Protein AF-A0A2V2F2V7-F1 (afdb_monomer_lite)

Radius of gyration: 28.92 Å; chains: 1; bounding box: 59×40×104 Å

Secondary structure (DSSP, 8-state):
-HHHHHHHHHHHTT-----S---HHHHHHHHHHHHHTTSS--SS-----GGGHHHHHHHHHHHHHHHHHHHHHHTT-GGGHHHHHHHHHHHHHHHHHHHHHS---THHHHHHHHHHHHHHHHHHHHHHHHHHHHHHHHHHHHS------SSSSSSS-SSS---

pLDDT: mean 78.18, std 14.01, range [42.16, 93.25]

Foldseek 3Di:
DVQLVVQLVCVQVVHPDHDLDHQQQLNVLLNVLCVQCVVHDPPDDRNDPNVCSCVSNVVSVVLVVLLVVLVVVCVVAVVSLVVVLVSLVVSLVVLVCCCVVVDHDPSSVSSNVVSVVVNVVSVVSSVVRVVVVVVVVVVVVPPDPPPPPPDPDPDPDDPDDDD

Structure (mmCIF, N/CA/C/O backbone):
data_AF-A0A2V2F2V7-F1
#
_entry.id   AF-A0A2V2F2V7-F1
#
loop_
_atom_site.group_PDB
_atom_site.id
_atom_site.type_symbol
_atom_site.label_atom_id
_atom_site.label_alt_id
_atom_site.label_comp_id
_atom_site.label_asym_id
_atom_site.label_entity_id
_atom_site.label_seq_id
_atom_site.pdbx_PDB_ins_code
_atom_site.Cartn_x
_atom_site.Cartn_y
_atom_site.Cartn_z
_atom_site.occupancy
_atom_site.B_iso_or_equiv
_atom_site.auth_seq_id
_atom_site.auth_comp_id
_atom_site.auth_asym_id
_atom_site.auth_atom_id
_atom_site.pdbx_PDB_model_num
ATOM 1 N N . MET A 1 1 ? -3.424 -8.746 -0.426 1.00 61.28 1 MET A N 1
ATOM 2 C CA . MET A 1 1 ? -2.615 -9.910 0.014 1.00 61.28 1 MET A CA 1
ATOM 3 C C . MET A 1 1 ? -2.632 -11.027 -1.023 1.00 61.28 1 MET A C 1
ATOM 5 O O . MET A 1 1 ? -1.638 -11.163 -1.713 1.00 61.28 1 MET A O 1
ATOM 9 N N . ILE A 1 2 ? -3.733 -11.774 -1.205 1.00 74.31 2 ILE A N 1
ATOM 10 C CA . ILE A 1 2 ? -3.792 -12.882 -2.189 1.00 74.31 2 ILE A CA 1
ATOM 11 C C . ILE A 1 2 ? -3.526 -12.381 -3.617 1.00 74.31 2 ILE A C 1
ATOM 13 O O . ILE A 1 2 ? -2.649 -12.897 -4.298 1.00 74.31 2 ILE A O 1
ATOM 17 N N . PHE A 1 3 ? -4.201 -11.312 -4.035 1.00 74.50 3 PHE A N 1
ATOM 18 C CA . PHE A 1 3 ? -4.000 -10.724 -5.360 1.00 74.50 3 PHE A CA 1
ATOM 19 C C . PHE A 1 3 ? -2.597 -10.126 -5.567 1.00 74.50 3 PHE A C 1
ATOM 21 O O . PHE A 1 3 ? -2.071 -10.214 -6.667 1.00 74.50 3 PHE A O 1
ATOM 28 N N . THR A 1 4 ? -1.935 -9.622 -4.515 1.00 71.44 4 THR A N 1
ATOM 29 C CA . THR A 1 4 ? -0.516 -9.211 -4.581 1.00 71.44 4 THR A CA 1
ATOM 30 C C . THR A 1 4 ? 0.400 -10.377 -4.922 1.00 71.44 4 THR A C 1
ATOM 32 O O . THR A 1 4 ? 1.286 -10.239 -5.758 1.00 71.44 4 THR A O 1
ATOM 35 N N . VAL A 1 5 ? 0.176 -11.534 -4.293 1.00 74.25 5 VAL A N 1
ATOM 36 C CA . VAL A 1 5 ? 0.956 -12.748 -4.567 1.00 74.25 5 VAL A CA 1
ATOM 37 C C . VAL A 1 5 ? 0.707 -13.230 -5.997 1.00 74.25 5 VAL A C 1
ATOM 39 O O . VAL A 1 5 ? 1.659 -13.566 -6.696 1.00 74.25 5 VAL A O 1
ATOM 42 N N . ILE A 1 6 ? -0.549 -13.200 -6.455 1.00 78.25 6 ILE A N 1
ATOM 43 C CA . ILE A 1 6 ? -0.911 -13.556 -7.834 1.00 78.25 6 ILE A CA 1
ATOM 44 C C . ILE A 1 6 ? -0.235 -12.609 -8.832 1.00 78.25 6 ILE A C 1
ATOM 46 O O . ILE A 1 6 ? 0.384 -13.086 -9.776 1.00 78.25 6 ILE A O 1
ATOM 50 N N . ASN A 1 7 ? -0.268 -11.295 -8.601 1.00 76.44 7 ASN A N 1
ATOM 51 C CA . ASN A 1 7 ? 0.388 -10.315 -9.470 1.00 76.44 7 ASN A CA 1
ATOM 52 C C . ASN A 1 7 ? 1.902 -10.489 -9.518 1.00 76.44 7 ASN A C 1
ATOM 54 O O . ASN A 1 7 ? 2.482 -10.436 -10.596 1.00 76.44 7 ASN A O 1
ATOM 58 N N . ALA A 1 8 ? 2.543 -10.717 -8.370 1.00 71.12 8 ALA A N 1
ATOM 59 C CA . ALA A 1 8 ? 3.980 -10.963 -8.316 1.00 71.12 8 ALA A CA 1
ATOM 60 C C . ALA A 1 8 ? 4.362 -12.234 -9.092 1.00 71.12 8 ALA A C 1
ATOM 62 O O . ALA A 1 8 ? 5.339 -12.235 -9.836 1.00 71.12 8 ALA A O 1
ATOM 63 N N . PHE A 1 9 ? 3.565 -13.300 -8.968 1.00 78.25 9 PHE A N 1
ATOM 64 C CA . PHE A 1 9 ? 3.758 -14.526 -9.737 1.00 78.25 9 PHE A CA 1
ATOM 65 C C . PHE A 1 9 ? 3.522 -14.311 -11.238 1.00 78.25 9 PHE A C 1
ATOM 67 O O . PHE A 1 9 ? 4.319 -14.765 -12.052 1.00 78.25 9 PHE A O 1
ATOM 74 N N . MET A 1 10 ? 2.468 -13.581 -11.613 1.00 78.25 10 MET A N 1
ATOM 75 C CA . MET A 1 10 ? 2.161 -13.240 -13.005 1.00 78.25 10 MET A CA 1
ATOM 76 C C . MET A 1 10 ? 3.271 -12.407 -13.647 1.00 78.25 10 MET A C 1
ATOM 78 O O . MET A 1 10 ? 3.703 -12.720 -14.754 1.00 78.25 10 MET A O 1
ATOM 82 N N . ALA A 1 11 ? 3.782 -11.407 -12.931 1.00 71.81 11 ALA A N 1
ATOM 83 C CA . ALA A 1 11 ? 4.932 -10.625 -13.366 1.00 71.81 11 ALA A CA 1
ATOM 84 C C . ALA A 1 11 ? 6.179 -11.505 -13.545 1.00 71.81 11 ALA A C 1
ATOM 86 O O . ALA A 1 11 ? 6.893 -11.365 -14.533 1.00 71.81 11 ALA A O 1
ATOM 87 N N . PHE A 1 12 ? 6.411 -12.457 -12.635 1.00 75.75 12 PHE A N 1
ATOM 88 C CA . PHE A 1 12 ? 7.525 -13.401 -12.738 1.00 75.75 12 PHE A CA 1
ATOM 89 C C . PHE A 1 12 ? 7.434 -14.312 -13.974 1.00 75.75 12 PHE A C 1
ATOM 91 O O . PHE A 1 12 ? 8.456 -14.611 -14.583 1.00 75.75 12 PHE A O 1
ATOM 98 N N . VAL A 1 13 ? 6.229 -14.728 -14.380 1.00 82.19 13 VAL A N 1
ATOM 99 C CA . VAL A 1 13 ? 6.023 -15.528 -15.607 1.00 82.19 13 VAL A CA 1
ATOM 100 C C . VAL A 1 13 ? 5.888 -14.676 -16.879 1.00 82.19 13 VAL A C 1
ATOM 102 O O . VAL A 1 13 ? 5.552 -15.209 -17.934 1.00 82.19 13 VAL A O 1
ATOM 105 N N . GLY A 1 14 ? 6.146 -13.365 -16.802 1.00 65.25 14 GLY A N 1
ATOM 106 C CA . GLY A 1 14 ? 6.154 -12.462 -17.958 1.00 65.25 14 GLY A CA 1
ATOM 107 C C . GLY A 1 14 ? 4.769 -12.025 -18.448 1.00 65.25 14 GLY A C 1
ATOM 108 O O . GLY A 1 14 ? 4.633 -11.574 -19.583 1.00 65.25 14 GLY A O 1
ATOM 109 N N . SER A 1 15 ? 3.725 -12.158 -17.626 1.00 71.69 15 SER A N 1
ATOM 110 C CA . SER A 1 15 ? 2.387 -11.666 -17.966 1.00 71.69 15 SER A CA 1
ATOM 111 C C . SER A 1 15 ? 2.317 -10.140 -17.859 1.00 71.69 15 SER A C 1
ATOM 113 O O . SER A 1 15 ? 2.663 -9.571 -16.828 1.00 71.69 15 SER A O 1
ATOM 115 N N . SER A 1 16 ? 1.758 -9.491 -18.885 1.00 60.00 16 SER A N 1
ATOM 116 C CA . SER A 1 16 ? 1.421 -8.058 -18.887 1.00 60.00 16 SER A CA 1
ATOM 117 C C . SER A 1 16 ? 0.096 -7.729 -18.185 1.00 60.00 16 SER A C 1
ATOM 119 O O . SER A 1 16 ? -0.274 -6.564 -18.065 1.00 60.00 16 SER A O 1
ATOM 121 N N . SER A 1 17 ? -0.649 -8.746 -17.740 1.00 53.72 17 SER A N 1
ATOM 122 C CA . SER A 1 17 ? -1.901 -8.571 -16.997 1.00 53.72 17 SER A CA 1
ATOM 123 C C . SER A 1 17 ? -1.647 -8.360 -15.502 1.00 53.72 17 SER A C 1
ATOM 125 O O . SER A 1 17 ? -0.822 -9.054 -14.908 1.00 53.72 17 SER A O 1
ATOM 127 N N . TYR A 1 18 ? -2.408 -7.446 -14.898 1.00 56.66 18 TYR A N 1
ATOM 128 C CA . TYR A 1 18 ? -2.300 -7.040 -13.496 1.00 56.66 18 TYR A CA 1
ATOM 129 C C . TYR A 1 18 ? -3.685 -7.002 -12.831 1.00 56.66 18 TYR A C 1
ATOM 131 O O . TYR A 1 18 ? -4.638 -6.465 -13.397 1.00 56.66 18 TYR A O 1
ATOM 139 N N . PHE A 1 19 ? -3.809 -7.569 -11.627 1.00 56.47 19 PHE A N 1
ATOM 140 C CA . PHE A 1 19 ? -5.017 -7.469 -10.804 1.00 56.47 19 PHE A CA 1
ATOM 141 C C . PHE A 1 19 ? -4.991 -6.225 -9.911 1.00 56.47 19 PHE A C 1
ATOM 143 O O . PHE A 1 19 ? -4.034 -5.986 -9.184 1.00 56.47 19 PHE A O 1
ATOM 150 N N . LEU A 1 20 ? -6.111 -5.511 -9.855 1.00 53.78 20 LEU A N 1
ATOM 151 C CA . LEU A 1 20 ? -6.256 -4.181 -9.238 1.00 53.78 20 LEU A CA 1
ATOM 152 C C . LEU A 1 20 ? -6.318 -4.188 -7.689 1.00 53.78 20 LEU A C 1
ATOM 154 O O . LEU A 1 20 ? -6.923 -3.331 -7.056 1.00 53.78 20 LEU A O 1
ATOM 158 N N . PHE A 1 21 ? -5.764 -5.224 -7.052 1.00 54.19 21 PHE A N 1
ATOM 159 C CA . PHE A 1 21 ? -5.985 -5.555 -5.637 1.00 54.19 21 PHE A CA 1
ATOM 160 C C . PHE A 1 21 ? -4.678 -5.848 -4.882 1.00 54.19 21 PHE A C 1
ATOM 162 O O . PHE A 1 21 ? -4.606 -6.725 -4.005 1.00 54.19 21 PHE A O 1
ATOM 169 N N . SER A 1 22 ? -3.614 -5.129 -5.231 1.00 61.66 22 SER A N 1
ATOM 170 C CA . SER A 1 22 ? -2.305 -5.323 -4.626 1.00 61.66 22 SER A CA 1
ATOM 171 C C . SER A 1 22 ? -1.926 -4.223 -3.638 1.00 61.66 22 SER A C 1
ATOM 173 O O . SER A 1 22 ? -2.215 -3.061 -3.878 1.00 61.66 22 SER A O 1
ATOM 175 N N . ALA A 1 23 ? -1.217 -4.587 -2.561 1.00 77.12 23 ALA A N 1
ATOM 176 C CA . ALA A 1 23 ? -0.367 -3.623 -1.867 1.00 77.12 23 ALA A CA 1
ATOM 177 C C . ALA A 1 23 ? 0.688 -3.111 -2.859 1.00 77.12 23 ALA A C 1
ATOM 179 O O . ALA A 1 23 ? 1.316 -3.922 -3.562 1.00 77.12 23 ALA A O 1
ATOM 180 N N . TYR A 1 24 ? 0.846 -1.794 -2.928 1.00 83.56 24 TYR A N 1
ATOM 181 C CA . TYR A 1 24 ? 1.648 -1.136 -3.950 1.00 83.56 24 TYR A CA 1
ATOM 182 C C . TYR A 1 24 ? 3.139 -1.415 -3.750 1.00 83.56 24 TYR A C 1
ATOM 184 O O . TYR A 1 24 ? 3.795 -1.910 -4.663 1.00 83.56 24 TYR A O 1
ATOM 192 N N . LEU A 1 25 ? 3.670 -1.212 -2.541 1.00 86.75 25 LEU A N 1
ATOM 193 C CA . LEU A 1 25 ? 5.097 -1.372 -2.239 1.00 86.75 25 LEU A CA 1
ATOM 194 C C . LEU A 1 25 ? 5.625 -2.797 -2.470 1.00 86.75 25 LEU A C 1
ATOM 196 O O . LEU A 1 25 ? 6.672 -2.928 -3.107 1.00 86.75 25 LEU A O 1
ATOM 200 N N . PRO A 1 26 ? 4.960 -3.880 -2.007 1.00 86.25 26 PRO A N 1
ATOM 201 C CA . PRO A 1 26 ? 5.416 -5.238 -2.299 1.00 86.25 26 PRO A CA 1
ATOM 202 C C . PRO A 1 26 ? 5.430 -5.543 -3.795 1.00 86.25 26 PRO A C 1
ATOM 204 O O . PRO A 1 26 ? 6.380 -6.145 -4.286 1.00 86.25 26 PRO A O 1
ATOM 207 N N . TYR A 1 27 ? 4.388 -5.125 -4.519 1.00 84.50 27 TYR A N 1
ATOM 208 C CA . TYR A 1 27 ? 4.296 -5.357 -5.957 1.00 84.50 27 TYR A CA 1
ATOM 209 C C . TYR A 1 27 ? 5.363 -4.568 -6.718 1.00 84.50 27 TYR A C 1
ATOM 211 O O . TYR A 1 27 ? 6.137 -5.155 -7.473 1.00 84.50 27 TYR A O 1
ATOM 219 N N . TYR A 1 28 ? 5.467 -3.267 -6.448 1.00 86.12 28 TYR A N 1
ATOM 220 C CA . TYR A 1 28 ? 6.461 -2.388 -7.051 1.00 86.12 28 TYR A CA 1
ATOM 221 C C . TYR A 1 28 ? 7.887 -2.872 -6.779 1.00 86.12 28 TYR A C 1
ATOM 223 O O . TYR A 1 28 ? 8.718 -2.869 -7.680 1.00 86.12 28 TYR A O 1
ATOM 231 N N . SER A 1 29 ? 8.173 -3.363 -5.569 1.00 88.62 29 SER A N 1
ATOM 232 C CA . SER A 1 29 ? 9.481 -3.932 -5.237 1.00 88.62 29 SER A CA 1
ATOM 233 C C . SER A 1 29 ? 9.837 -5.131 -6.120 1.00 88.62 29 SER A C 1
ATOM 235 O O . SER A 1 29 ? 10.953 -5.191 -6.634 1.00 88.62 29 SER A O 1
ATOM 237 N N . VAL A 1 30 ? 8.895 -6.053 -6.355 1.00 87.94 30 VAL A N 1
ATOM 238 C CA . VAL A 1 30 ? 9.116 -7.211 -7.240 1.00 87.94 30 VAL A CA 1
ATOM 239 C C . VAL A 1 30 ? 9.338 -6.762 -8.683 1.00 87.94 30 VAL A C 1
ATOM 241 O O . VAL A 1 30 ? 10.292 -7.221 -9.307 1.00 87.94 30 VAL A O 1
ATOM 244 N N . ILE A 1 31 ? 8.515 -5.842 -9.196 1.00 86.88 31 ILE A N 1
ATOM 245 C CA . ILE A 1 31 ? 8.677 -5.285 -10.550 1.00 86.88 31 ILE A CA 1
ATOM 246 C C . ILE A 1 31 ? 10.041 -4.609 -10.700 1.00 86.88 31 ILE A C 1
ATOM 248 O O . ILE A 1 31 ? 10.772 -4.905 -11.642 1.00 86.88 31 ILE A O 1
ATOM 252 N N . LEU A 1 32 ? 10.426 -3.772 -9.737 1.00 87.75 32 LEU A N 1
ATOM 253 C CA . LEU A 1 32 ? 11.724 -3.108 -9.718 1.00 87.75 32 LEU A CA 1
ATOM 254 C C . LEU A 1 32 ? 12.871 -4.127 -9.719 1.00 87.75 32 LEU A C 1
ATOM 256 O O . LEU A 1 32 ? 13.828 -3.968 -10.469 1.00 87.75 32 LEU A O 1
ATOM 260 N N . GLY A 1 33 ? 12.766 -5.199 -8.932 1.00 87.31 33 GLY A N 1
ATOM 261 C CA . GLY A 1 33 ? 13.750 -6.280 -8.927 1.00 87.31 33 GLY A CA 1
ATOM 262 C C . GLY A 1 33 ? 13.859 -7.003 -10.271 1.00 87.31 33 GLY A C 1
ATOM 263 O O . GLY A 1 33 ? 14.969 -7.284 -10.721 1.00 87.31 33 GLY A O 1
ATOM 264 N N . LEU A 1 34 ? 12.732 -7.281 -10.935 1.00 87.31 34 LEU A N 1
ATOM 265 C CA . LEU A 1 34 ? 12.709 -7.919 -12.256 1.00 87.31 34 LEU A CA 1
ATOM 266 C C . LEU A 1 34 ? 13.329 -7.020 -13.333 1.00 87.31 34 LEU A C 1
ATOM 268 O O . LEU A 1 34 ? 14.135 -7.502 -14.125 1.00 87.31 34 LEU A O 1
ATOM 272 N N . VAL A 1 35 ? 13.018 -5.723 -13.322 1.00 86.81 35 VAL A N 1
ATOM 273 C CA . VAL A 1 35 ? 13.617 -4.730 -14.227 1.00 86.81 35 VAL A CA 1
ATOM 274 C C . VAL A 1 35 ? 15.122 -4.609 -13.989 1.00 86.81 35 VAL A C 1
ATOM 276 O O . VAL A 1 35 ? 15.908 -4.724 -14.924 1.00 86.81 35 VAL A O 1
ATOM 279 N N . LEU A 1 36 ? 15.550 -4.427 -12.735 1.00 87.06 36 LEU A N 1
ATOM 280 C CA . LEU A 1 36 ? 16.959 -4.177 -12.415 1.00 87.06 36 LEU A CA 1
ATOM 281 C C . LEU A 1 36 ? 17.871 -5.393 -12.622 1.00 87.06 36 LEU A C 1
ATOM 283 O O . LEU A 1 36 ? 19.074 -5.216 -12.798 1.00 87.06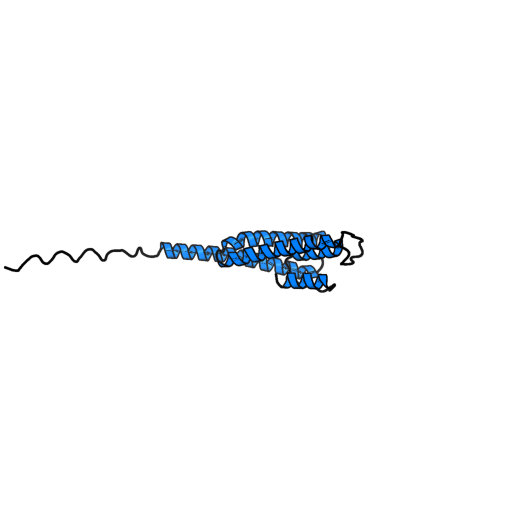 36 LEU A O 1
ATOM 287 N N . THR A 1 37 ? 17.315 -6.606 -12.585 1.00 86.50 37 THR A N 1
ATOM 288 C CA . THR A 1 37 ? 18.042 -7.855 -12.877 1.00 86.50 37 THR A CA 1
ATOM 289 C C . THR A 1 37 ? 17.929 -8.295 -14.338 1.00 86.50 37 THR A C 1
ATOM 291 O O . THR A 1 37 ? 18.350 -9.398 -14.676 1.00 86.50 37 THR A O 1
ATOM 294 N N . GLY A 1 38 ? 17.345 -7.463 -15.208 1.00 81.19 38 GLY A N 1
ATOM 295 C CA . GLY A 1 38 ? 17.203 -7.748 -16.639 1.00 81.19 38 GLY A CA 1
ATOM 296 C C . GLY A 1 38 ? 16.185 -8.844 -16.978 1.00 81.19 38 GLY A C 1
ATOM 297 O O . GLY A 1 38 ? 16.155 -9.325 -18.106 1.00 81.19 38 GLY A O 1
ATOM 298 N N . ARG A 1 39 ? 15.338 -9.253 -16.023 1.00 80.44 39 ARG A N 1
ATOM 299 C CA . ARG A 1 39 ? 14.282 -10.265 -16.224 1.00 80.44 39 ARG A CA 1
ATOM 300 C C . ARG A 1 39 ? 12.987 -9.703 -16.796 1.00 80.44 39 ARG A C 1
ATOM 302 O O . ARG A 1 39 ? 12.128 -10.469 -17.222 1.00 80.44 39 ARG A O 1
ATOM 309 N N . MET A 1 40 ? 12.842 -8.384 -16.795 1.00 79.81 40 MET A N 1
ATOM 310 C CA . MET A 1 40 ? 11.747 -7.677 -17.442 1.00 79.81 40 MET A CA 1
ATOM 311 C C . MET A 1 40 ? 12.341 -6.618 -18.365 1.00 79.81 40 MET A C 1
ATOM 313 O O . MET A 1 40 ? 12.940 -5.653 -17.892 1.00 79.81 40 MET A O 1
ATOM 317 N N . ASP A 1 41 ? 12.196 -6.823 -19.674 1.00 75.56 41 ASP A N 1
ATOM 318 C CA . ASP A 1 41 ? 12.677 -5.875 -20.675 1.00 75.56 41 ASP A CA 1
ATOM 319 C C . ASP A 1 41 ? 11.735 -4.669 -20.748 1.00 75.56 41 ASP A C 1
ATOM 321 O O . ASP A 1 41 ? 10.577 -4.774 -21.157 1.00 75.56 41 ASP A O 1
ATOM 325 N N . VAL A 1 42 ? 12.247 -3.523 -20.307 1.00 74.12 42 VAL A N 1
ATOM 326 C CA . VAL A 1 42 ? 11.568 -2.221 -20.350 1.00 74.12 42 VAL A CA 1
ATOM 327 C C . VAL A 1 42 ? 12.325 -1.221 -21.230 1.00 74.12 42 VAL A C 1
ATOM 329 O O . VAL A 1 42 ? 12.157 -0.011 -21.083 1.00 74.12 42 VAL A O 1
ATOM 332 N N . GLY A 1 43 ? 13.189 -1.699 -22.134 1.00 67.81 43 GLY A N 1
ATOM 333 C CA . GLY A 1 43 ? 13.973 -0.844 -23.032 1.00 67.81 43 GLY A CA 1
ATOM 334 C C . GLY A 1 43 ? 15.071 -0.037 -22.329 1.00 67.81 43 GLY A C 1
ATOM 335 O O . GLY A 1 43 ? 15.502 0.996 -22.844 1.00 67.81 43 GLY A O 1
ATOM 336 N N . GLN A 1 44 ? 15.506 -0.473 -21.144 1.00 66.00 44 GLN A N 1
ATOM 337 C CA . GLN A 1 44 ? 16.620 0.095 -20.382 1.00 66.00 44 GLN A CA 1
ATOM 338 C C . GLN A 1 44 ? 17.550 -1.037 -19.929 1.00 66.00 44 GLN A C 1
ATOM 340 O O . GLN A 1 44 ? 17.091 -2.015 -19.341 1.00 66.00 44 GLN A O 1
ATOM 345 N N . GLU A 1 45 ? 18.857 -0.907 -20.168 1.00 66.31 45 GLU A N 1
ATOM 346 C CA . GLU A 1 45 ? 19.853 -1.873 -19.691 1.00 66.31 45 GLU A CA 1
ATOM 347 C C . GLU A 1 45 ? 20.189 -1.614 -18.218 1.00 66.31 45 GLU A C 1
ATOM 349 O O . GLU A 1 45 ? 21.085 -0.842 -17.877 1.00 66.31 45 GLU A O 1
ATOM 354 N N . TYR A 1 46 ? 19.470 -2.290 -17.328 1.00 67.25 46 TYR A N 1
ATOM 355 C CA . TYR A 1 46 ? 19.855 -2.428 -15.928 1.00 67.25 46 TYR A CA 1
ATOM 356 C C . TYR A 1 46 ? 20.427 -3.834 -15.714 1.00 67.25 46 TYR A C 1
ATOM 358 O O . TYR A 1 46 ? 19.749 -4.824 -15.974 1.00 67.25 46 TYR A O 1
ATOM 366 N N . GLN A 1 47 ? 21.685 -3.931 -15.275 1.00 71.69 47 GLN A N 1
ATOM 367 C CA . GLN A 1 47 ? 22.383 -5.214 -15.109 1.00 71.69 47 GLN A CA 1
ATOM 368 C C . GLN A 1 47 ? 22.881 -5.406 -13.672 1.00 71.69 47 GLN A C 1
ATOM 370 O O . GLN A 1 47 ? 24.082 -5.519 -13.415 1.00 71.69 47 GLN A O 1
ATOM 375 N N . LEU A 1 48 ? 21.960 -5.433 -12.704 1.00 81.69 48 LEU A N 1
ATOM 376 C CA . LEU A 1 48 ? 22.274 -6.063 -11.422 1.00 81.69 48 LEU A CA 1
ATOM 377 C C . LEU A 1 48 ? 22.322 -7.581 -11.609 1.00 81.69 48 LEU A C 1
ATOM 379 O O . LEU A 1 48 ? 21.505 -8.161 -12.318 1.00 81.69 48 LEU A O 1
ATOM 383 N N . ASP A 1 49 ? 23.266 -8.223 -10.925 1.00 84.69 49 ASP A N 1
ATOM 384 C CA . ASP A 1 49 ? 23.345 -9.683 -10.848 1.00 84.69 49 ASP A CA 1
ATOM 385 C C . ASP A 1 49 ? 22.000 -10.266 -10.370 1.00 84.69 49 ASP A C 1
ATOM 387 O O . ASP A 1 49 ? 21.380 -9.763 -9.426 1.00 84.69 49 ASP A O 1
ATOM 391 N N . GLU A 1 50 ? 21.550 -11.345 -11.004 1.00 81.06 50 GLU A N 1
ATOM 392 C CA . GLU A 1 50 ? 20.271 -11.996 -10.720 1.00 81.06 50 GLU A CA 1
ATOM 393 C C . GLU A 1 50 ? 20.086 -12.360 -9.243 1.00 81.06 50 GLU A C 1
ATOM 395 O O . GLU A 1 50 ? 18.954 -12.391 -8.747 1.00 81.06 50 GLU A O 1
ATOM 400 N N . LYS A 1 51 ? 21.186 -12.603 -8.514 1.00 87.25 51 LYS A N 1
ATOM 401 C CA . LYS A 1 51 ? 21.145 -12.886 -7.072 1.00 87.25 51 LYS A CA 1
ATOM 402 C C . LYS A 1 51 ? 20.492 -11.765 -6.269 1.00 87.25 51 LYS A C 1
ATOM 404 O O . LYS A 1 51 ? 19.941 -12.034 -5.206 1.00 87.25 51 LYS A O 1
ATOM 409 N N . TYR A 1 52 ? 20.514 -10.523 -6.760 1.00 86.75 52 TYR A N 1
ATOM 410 C CA . TYR A 1 52 ? 19.917 -9.391 -6.057 1.00 86.75 52 TYR A CA 1
ATOM 411 C C . TYR A 1 52 ? 18.384 -9.418 -6.063 1.00 86.75 52 TYR A C 1
ATOM 413 O O . TYR A 1 52 ? 17.778 -8.796 -5.189 1.00 86.75 52 TYR A O 1
ATOM 421 N N . LEU A 1 53 ? 17.748 -10.195 -6.952 1.00 88.19 53 LEU A N 1
ATOM 422 C CA . LEU A 1 53 ? 16.289 -10.367 -6.974 1.00 88.19 53 LEU A CA 1
ATOM 423 C C . LEU A 1 53 ? 15.749 -10.858 -5.622 1.00 88.19 53 LEU A C 1
ATOM 425 O O . LEU A 1 53 ? 14.659 -10.462 -5.208 1.00 88.19 53 LEU A O 1
ATOM 429 N N . VAL A 1 54 ? 16.533 -11.666 -4.896 1.00 89.94 54 VAL A N 1
ATOM 430 C CA . VAL A 1 54 ? 16.146 -12.196 -3.580 1.00 89.94 54 VAL A CA 1
ATOM 431 C C . VAL A 1 54 ? 15.882 -11.090 -2.558 1.00 89.94 54 VAL A C 1
ATOM 433 O O . VAL A 1 54 ? 15.019 -11.259 -1.702 1.00 89.94 54 VAL A O 1
ATOM 436 N N . TYR A 1 55 ? 16.568 -9.947 -2.649 1.00 91.75 55 TYR A N 1
ATOM 437 C CA . TYR A 1 55 ? 16.373 -8.840 -1.712 1.00 91.75 55 TYR A CA 1
ATOM 438 C C . TYR A 1 55 ? 15.060 -8.102 -1.979 1.00 91.75 55 TYR A C 1
ATOM 440 O O . TYR A 1 55 ? 14.357 -7.757 -1.033 1.00 91.75 55 TYR A O 1
ATOM 448 N N . PHE A 1 56 ? 14.691 -7.921 -3.249 1.00 90.44 56 PHE A N 1
ATOM 449 C CA . PHE A 1 56 ? 13.418 -7.311 -3.642 1.00 90.44 56 PHE A CA 1
ATOM 450 C C . PHE A 1 56 ? 12.231 -8.208 -3.276 1.00 90.44 56 PHE A C 1
ATOM 452 O O . PHE A 1 56 ? 11.281 -7.773 -2.626 1.00 90.44 56 PHE A O 1
ATOM 459 N N . VAL A 1 57 ? 12.323 -9.500 -3.600 1.00 87.38 57 VAL A N 1
ATOM 460 C CA . VAL A 1 57 ? 11.310 -10.487 -3.199 1.00 87.38 57 VAL A CA 1
ATOM 461 C C . VAL A 1 57 ? 11.250 -10.613 -1.675 1.00 87.38 57 VAL A C 1
ATOM 463 O O . VAL A 1 57 ? 10.163 -10.640 -1.103 1.00 87.38 57 VAL A O 1
ATOM 466 N N . GLY A 1 58 ? 12.401 -10.631 -1.000 1.00 89.94 58 GLY A N 1
ATOM 467 C CA . GLY A 1 58 ? 12.496 -10.671 0.458 1.00 89.94 58 GLY A CA 1
ATOM 468 C C . GLY A 1 58 ? 11.838 -9.463 1.123 1.00 89.94 58 GLY A C 1
ATOM 469 O O . GLY A 1 58 ? 11.089 -9.629 2.084 1.00 89.94 58 GLY A O 1
ATOM 470 N N . PHE A 1 59 ? 12.040 -8.260 0.580 1.00 91.00 59 PHE A N 1
ATOM 471 C CA . PHE A 1 59 ? 11.351 -7.051 1.028 1.00 91.00 59 PHE A CA 1
ATOM 472 C C . PHE A 1 59 ? 9.835 -7.160 0.829 1.00 91.00 59 PHE A C 1
ATOM 474 O O . PHE A 1 59 ? 9.077 -6.908 1.767 1.00 91.00 59 PHE A O 1
ATOM 481 N N . ALA A 1 60 ? 9.380 -7.602 -0.346 1.00 87.56 60 ALA A N 1
ATOM 482 C CA . ALA A 1 60 ? 7.958 -7.800 -0.613 1.00 87.56 60 ALA A CA 1
ATOM 483 C C . ALA A 1 60 ? 7.321 -8.791 0.377 1.00 87.56 60 ALA A C 1
ATOM 485 O O . ALA A 1 60 ? 6.277 -8.498 0.963 1.00 87.56 60 ALA A O 1
ATOM 486 N N . VAL A 1 61 ? 7.975 -9.930 0.632 1.00 86.25 61 VAL A N 1
ATOM 487 C CA . VAL A 1 61 ? 7.526 -10.931 1.616 1.00 86.25 61 VAL A CA 1
ATOM 488 C C . VAL A 1 61 ? 7.494 -10.349 3.027 1.00 86.25 61 VAL A C 1
ATOM 490 O O . VAL A 1 61 ? 6.533 -10.587 3.755 1.00 86.25 61 VAL A O 1
ATOM 493 N N . LEU A 1 62 ? 8.497 -9.558 3.413 1.00 91.44 62 LEU A N 1
ATOM 494 C CA . LEU A 1 62 ? 8.555 -8.912 4.725 1.00 91.44 62 LEU A CA 1
ATOM 495 C C . LEU A 1 62 ? 7.384 -7.943 4.932 1.00 91.44 62 LEU A C 1
ATOM 497 O O . LEU A 1 62 ? 6.698 -8.017 5.952 1.00 91.44 62 LEU A O 1
ATOM 501 N N . VAL A 1 63 ? 7.105 -7.082 3.952 1.00 88.44 63 VAL A N 1
ATOM 502 C CA . VAL A 1 63 ? 5.989 -6.123 4.008 1.00 88.44 63 VAL A CA 1
ATOM 503 C C . VAL A 1 63 ? 4.644 -6.855 4.073 1.00 88.44 63 VAL A C 1
ATOM 505 O O . VAL A 1 63 ? 3.789 -6.515 4.892 1.00 88.44 63 VAL A O 1
ATOM 508 N N . LEU A 1 64 ? 4.463 -7.911 3.274 1.00 86.25 64 LEU A N 1
ATOM 509 C CA . LEU A 1 64 ? 3.272 -8.766 3.339 1.00 86.25 64 LEU A CA 1
ATOM 510 C C . LEU A 1 64 ? 3.146 -9.462 4.707 1.00 86.25 64 LEU A C 1
ATOM 512 O O . LEU A 1 64 ? 2.060 -9.498 5.288 1.00 86.25 64 LEU A O 1
ATOM 516 N N . GLY A 1 65 ? 4.248 -9.965 5.262 1.00 86.44 65 GLY A N 1
ATOM 517 C CA . GLY A 1 65 ? 4.287 -10.565 6.594 1.00 86.44 65 GLY A CA 1
ATOM 518 C C . GLY A 1 65 ? 3.820 -9.601 7.686 1.00 86.44 65 GLY A C 1
ATOM 519 O O . GLY A 1 65 ? 3.018 -9.988 8.535 1.00 86.44 65 GLY A O 1
ATOM 520 N N . LEU A 1 66 ? 4.236 -8.332 7.625 1.00 88.69 66 LEU A N 1
ATOM 521 C CA . LEU A 1 66 ? 3.777 -7.290 8.551 1.00 88.69 66 LEU A CA 1
ATOM 522 C C . LEU A 1 66 ? 2.269 -7.030 8.433 1.00 88.69 66 LEU A C 1
ATOM 524 O O . LEU A 1 66 ? 1.586 -6.941 9.453 1.00 88.69 66 LEU A O 1
ATOM 528 N N . TYR A 1 67 ? 1.721 -6.990 7.214 1.00 84.75 67 TYR A N 1
ATOM 529 C CA . TYR A 1 67 ? 0.271 -6.876 7.024 1.00 84.75 67 TYR A CA 1
ATOM 530 C C . TYR A 1 67 ? -0.493 -8.059 7.633 1.00 84.75 67 TYR A C 1
ATOM 532 O O . TYR A 1 67 ? -1.510 -7.849 8.300 1.00 84.75 67 TYR A O 1
ATOM 540 N N . LEU A 1 68 ? -0.005 -9.296 7.456 1.00 84.12 68 LEU A N 1
ATOM 541 C CA . LEU A 1 68 ? -0.603 -10.473 8.104 1.00 84.12 68 LEU A CA 1
ATOM 542 C C . LEU A 1 68 ? -0.516 -10.387 9.624 1.00 84.12 68 LEU A C 1
ATOM 544 O O . LEU A 1 68 ? -1.475 -10.748 10.306 1.00 84.12 68 LEU A O 1
ATOM 548 N N . LEU A 1 69 ? 0.608 -9.899 10.148 1.00 88.00 69 LEU A N 1
ATOM 549 C CA . LEU A 1 69 ? 0.826 -9.728 11.577 1.00 88.00 69 LEU A CA 1
ATOM 550 C C . LEU A 1 69 ? -0.212 -8.768 12.163 1.00 88.00 69 LEU A C 1
ATOM 552 O O . LEU A 1 69 ? -0.953 -9.141 13.074 1.00 88.00 69 LEU A O 1
ATOM 556 N N . PHE A 1 70 ? -0.335 -7.565 11.597 1.00 87.00 70 PHE A N 1
ATOM 557 C CA . PHE A 1 70 ? -1.310 -6.580 12.063 1.00 87.00 70 PHE A CA 1
ATOM 558 C C . PHE A 1 70 ? -2.742 -7.096 11.946 1.00 87.00 70 PHE A C 1
ATOM 560 O O . PHE A 1 70 ? -3.535 -6.927 12.872 1.00 87.00 70 PHE A O 1
ATOM 567 N N . TRP A 1 71 ? -3.065 -7.798 10.858 1.00 82.00 71 TRP A N 1
ATOM 568 C CA . TRP A 1 71 ? -4.377 -8.413 10.691 1.00 82.00 71 TRP A CA 1
ATOM 569 C C . TRP A 1 71 ? -4.664 -9.477 11.757 1.00 82.00 71 TRP A C 1
ATOM 571 O O . TRP A 1 71 ? -5.730 -9.450 12.376 1.00 82.00 71 TRP A O 1
ATOM 581 N N . LEU A 1 72 ? -3.723 -10.384 12.027 1.00 84.31 72 LEU A N 1
ATOM 582 C CA . LEU A 1 72 ? -3.906 -11.458 13.004 1.00 84.31 72 LEU A CA 1
ATOM 583 C C . LEU A 1 72 ? -4.124 -10.906 14.418 1.00 84.31 72 LEU A C 1
ATOM 585 O O . LEU A 1 72 ? -5.025 -11.361 15.126 1.00 84.31 72 LEU A O 1
ATOM 589 N N . PHE A 1 73 ? -3.348 -9.896 14.812 1.00 84.12 73 PHE A N 1
ATOM 590 C CA . PHE A 1 73 ? -3.483 -9.265 16.126 1.00 84.12 73 PHE A CA 1
ATOM 591 C C . PHE A 1 73 ? -4.702 -8.337 16.235 1.00 84.12 73 PHE A C 1
ATOM 593 O O . PHE A 1 73 ? -5.293 -8.241 17.316 1.00 84.12 73 PHE A O 1
ATOM 600 N N . SER A 1 74 ? -5.152 -7.732 15.129 1.00 81.94 74 SER A N 1
ATOM 601 C CA . SER A 1 74 ? -6.357 -6.886 15.106 1.00 81.94 74 SER A CA 1
ATOM 602 C C . SER A 1 74 ? -7.632 -7.620 15.514 1.00 81.94 74 SER A C 1
ATOM 604 O O . SER A 1 74 ? -8.531 -7.009 16.087 1.00 81.94 74 SER A O 1
ATOM 606 N N . LYS A 1 75 ? -7.685 -8.943 15.306 1.00 77.12 75 LYS A N 1
ATOM 607 C CA . LYS A 1 75 ? -8.818 -9.782 15.721 1.00 77.12 75 LYS A CA 1
ATOM 608 C C . LYS A 1 75 ? -8.990 -9.856 17.237 1.00 77.12 75 LYS A C 1
ATOM 610 O O . LYS A 1 75 ? -10.106 -10.053 17.700 1.00 77.12 75 LYS A O 1
ATOM 615 N N . LYS A 1 76 ? -7.899 -9.735 18.002 1.00 77.38 76 LYS A N 1
ATOM 616 C CA . LYS A 1 76 ? -7.925 -9.795 19.474 1.00 77.38 76 LYS A CA 1
ATOM 617 C C . LYS A 1 76 ? -8.033 -8.413 20.104 1.00 77.38 76 LYS A C 1
ATOM 619 O O . LYS A 1 76 ? -8.749 -8.241 21.083 1.00 77.38 76 LYS A O 1
ATOM 624 N N . HIS A 1 77 ? -7.341 -7.427 19.538 1.00 79.31 77 HIS A N 1
ATOM 625 C CA . HIS A 1 77 ? -7.409 -6.050 20.009 1.00 79.31 77 HIS A CA 1
ATOM 626 C C . HIS A 1 77 ? -7.474 -5.094 18.823 1.00 79.31 77 HIS A C 1
ATOM 628 O O . HIS A 1 77 ? -6.527 -4.999 18.040 1.00 79.31 77 HIS A O 1
ATOM 634 N N . TYR A 1 78 ? -8.550 -4.307 18.752 1.00 81.38 78 TYR A N 1
ATOM 635 C CA . TYR A 1 78 ? -8.737 -3.304 17.699 1.00 81.38 78 TYR A CA 1
ATOM 636 C C . TYR A 1 78 ? -7.603 -2.261 17.652 1.00 81.38 78 TYR A C 1
ATOM 638 O O . TYR A 1 78 ? -7.411 -1.618 16.626 1.00 81.38 78 TYR A O 1
ATOM 646 N N . GLY A 1 79 ? -6.814 -2.110 18.726 1.00 82.12 79 GLY A N 1
ATOM 647 C CA . GLY A 1 79 ? -5.639 -1.234 18.764 1.00 82.12 79 GLY A CA 1
ATOM 648 C C . GLY A 1 79 ? -4.592 -1.549 17.689 1.00 82.12 79 GLY A C 1
ATOM 649 O O . GLY A 1 79 ? -3.920 -0.636 17.222 1.00 82.12 79 GLY A O 1
ATOM 650 N N . TRP A 1 80 ? -4.511 -2.797 17.215 1.00 87.56 80 TRP A N 1
ATOM 651 C CA . TRP A 1 80 ? -3.621 -3.185 16.110 1.00 87.56 80 TRP A CA 1
ATOM 652 C C . TRP A 1 80 ? -4.100 -2.712 14.732 1.00 87.56 80 TRP A C 1
ATOM 654 O O . TRP A 1 80 ? -3.328 -2.742 13.776 1.00 87.56 80 TRP A O 1
ATOM 664 N N . LEU A 1 81 ? -5.333 -2.207 14.621 1.00 87.62 81 LEU A N 1
ATOM 665 C CA . LEU A 1 81 ? -5.788 -1.533 13.405 1.00 87.62 81 LEU A CA 1
ATOM 666 C C . LEU A 1 81 ? -5.109 -0.170 13.214 1.00 87.62 81 LEU A C 1
ATOM 668 O O . LEU A 1 81 ? -5.001 0.283 12.082 1.00 87.62 81 LEU A O 1
ATOM 672 N N . ILE A 1 82 ? -4.613 0.469 14.281 1.00 89.00 82 ILE A N 1
ATOM 673 C CA . ILE A 1 82 ? -3.901 1.755 14.193 1.00 89.00 82 ILE A CA 1
ATOM 674 C C . ILE A 1 82 ? -2.572 1.613 13.429 1.00 89.00 82 ILE A C 1
ATOM 676 O O . ILE A 1 82 ? -2.407 2.309 12.427 1.00 89.00 82 ILE A O 1
ATOM 680 N N . PRO A 1 83 ? -1.631 0.721 13.814 1.00 89.25 83 PRO A N 1
ATOM 681 C CA . PRO A 1 83 ? -0.416 0.522 13.027 1.00 89.25 83 PRO A CA 1
ATOM 682 C C . PRO A 1 83 ? -0.722 -0.007 11.619 1.00 89.25 83 PRO A C 1
ATOM 684 O O . PRO A 1 83 ? -0.057 0.411 10.677 1.00 89.25 83 PRO A O 1
ATOM 687 N N . ALA A 1 84 ? -1.762 -0.836 11.443 1.00 87.94 84 ALA A N 1
ATOM 688 C CA . ALA A 1 84 ? -2.211 -1.261 10.114 1.00 87.94 84 ALA A CA 1
ATOM 689 C C . ALA A 1 84 ? -2.635 -0.072 9.236 1.00 87.94 84 ALA A C 1
ATOM 691 O O . ALA A 1 84 ? -2.245 -0.002 8.074 1.00 87.94 84 ALA A O 1
ATOM 692 N N . LEU A 1 85 ? -3.396 0.874 9.799 1.00 90.88 85 LEU A N 1
ATOM 693 C CA . LEU A 1 85 ? -3.831 2.091 9.118 1.00 90.88 85 LEU A CA 1
ATOM 694 C C . LEU A 1 85 ? -2.642 2.962 8.718 1.00 90.88 85 LEU A C 1
ATOM 696 O O . LEU A 1 85 ? -2.579 3.398 7.576 1.00 90.88 85 LEU A O 1
ATOM 700 N N . VAL A 1 86 ? -1.693 3.193 9.630 1.00 92.25 86 VAL A N 1
ATOM 701 C CA . VAL A 1 86 ? -0.491 3.989 9.333 1.00 92.25 86 VAL A CA 1
ATOM 702 C C . VAL A 1 86 ? 0.319 3.342 8.213 1.00 92.25 86 VAL A C 1
ATOM 704 O O . VAL A 1 86 ? 0.712 4.014 7.264 1.00 92.25 86 VAL A O 1
ATOM 707 N N . PHE A 1 87 ? 0.534 2.030 8.295 1.00 90.06 87 PHE A N 1
ATOM 708 C CA . PHE A 1 87 ? 1.326 1.301 7.312 1.00 90.06 87 PHE A CA 1
ATOM 709 C C . PHE A 1 87 ? 0.656 1.289 5.929 1.00 90.06 87 PHE A C 1
ATOM 711 O O . PHE A 1 87 ? 1.307 1.555 4.922 1.00 90.06 87 PHE A O 1
ATOM 718 N N . PHE A 1 88 ? -0.663 1.088 5.886 1.00 90.12 88 PHE A N 1
ATOM 719 C CA . PHE A 1 88 ? -1.439 1.133 4.647 1.00 90.12 88 PHE A CA 1
ATOM 720 C C . PHE A 1 88 ? -1.560 2.553 4.064 1.00 90.12 88 PHE A C 1
ATOM 722 O O . PHE A 1 88 ? -1.564 2.737 2.846 1.00 90.12 88 PHE A O 1
ATOM 729 N N . ALA A 1 89 ? -1.603 3.583 4.913 1.00 91.81 89 ALA A N 1
ATOM 730 C CA . ALA A 1 89 ? -1.563 4.973 4.470 1.00 91.81 89 ALA A CA 1
ATOM 731 C C . ALA A 1 89 ? -0.225 5.316 3.803 1.00 91.81 89 ALA A C 1
ATOM 733 O O . ALA A 1 89 ? -0.224 5.986 2.774 1.00 91.81 89 ALA A O 1
ATOM 734 N N . LEU A 1 90 ? 0.901 4.822 4.334 1.00 92.56 90 LEU A N 1
ATOM 735 C CA . LEU A 1 90 ? 2.206 4.980 3.687 1.00 92.56 90 LEU A CA 1
ATOM 736 C C . LEU A 1 90 ? 2.223 4.322 2.303 1.00 92.56 90 LEU A C 1
ATOM 738 O O . LEU A 1 90 ? 2.603 4.978 1.339 1.00 92.56 90 LEU A O 1
ATOM 742 N N . ASP A 1 91 ? 1.751 3.078 2.190 1.00 90.25 91 ASP A N 1
ATOM 743 C CA . ASP A 1 91 ? 1.629 2.365 0.906 1.00 90.25 91 A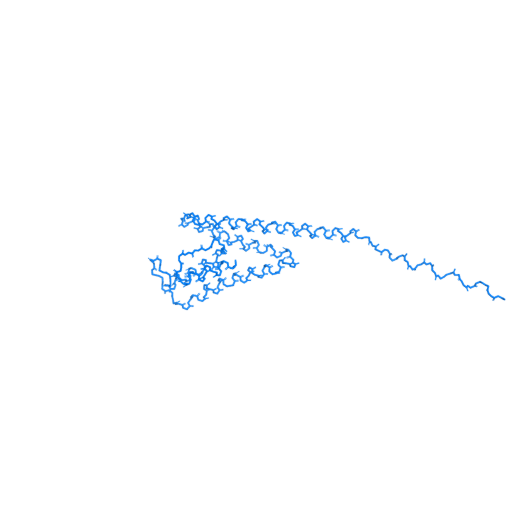SP A CA 1
ATOM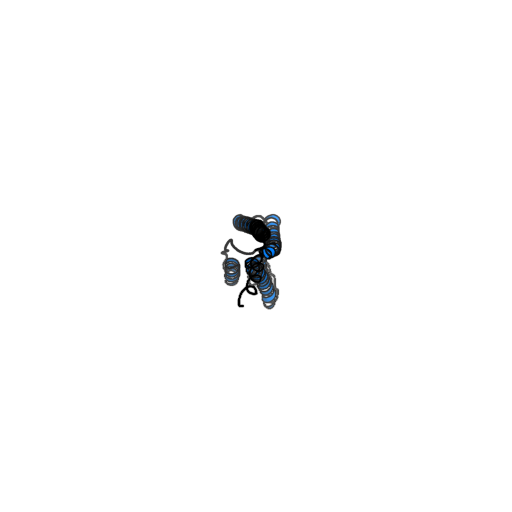 744 C C . ASP A 1 91 ? 0.803 3.167 -0.116 1.00 90.25 91 ASP A C 1
ATOM 746 O O . ASP A 1 91 ? 1.218 3.354 -1.259 1.00 90.25 91 ASP A O 1
ATOM 750 N N . THR A 1 92 ? -0.307 3.755 0.342 1.00 90.38 92 THR A N 1
ATOM 751 C CA . THR A 1 92 ? -1.164 4.622 -0.479 1.00 90.38 92 THR A CA 1
ATOM 752 C C . THR A 1 92 ? -0.445 5.904 -0.909 1.00 90.38 92 THR A C 1
ATOM 754 O O . THR A 1 92 ? -0.575 6.321 -2.055 1.00 90.38 92 THR A O 1
ATOM 757 N N . ILE A 1 93 ? 0.338 6.544 -0.034 1.00 92.00 93 ILE A N 1
ATOM 758 C CA . ILE A 1 93 ? 1.105 7.753 -0.387 1.00 92.00 93 ILE A CA 1
ATOM 759 C C . ILE A 1 93 ? 2.121 7.449 -1.494 1.00 92.00 93 ILE A C 1
ATOM 761 O O . ILE A 1 93 ? 2.260 8.253 -2.416 1.00 92.00 93 ILE A O 1
ATOM 765 N N . PHE A 1 94 ? 2.801 6.300 -1.435 1.00 89.31 94 PHE A N 1
ATOM 766 C CA . PHE A 1 94 ? 3.716 5.876 -2.500 1.00 89.31 94 PHE A CA 1
ATOM 767 C C . PHE A 1 94 ? 2.983 5.636 -3.822 1.00 89.31 94 PHE A C 1
ATOM 769 O O . PHE A 1 94 ? 3.437 6.138 -4.849 1.00 89.31 94 PHE A O 1
ATOM 776 N N . LEU A 1 95 ? 1.819 4.977 -3.787 1.00 88.44 95 LEU A N 1
ATOM 777 C CA . LEU A 1 95 ? 0.967 4.821 -4.969 1.00 88.44 95 LEU A CA 1
ATOM 778 C C . LEU A 1 95 ? 0.608 6.183 -5.580 1.00 88.44 95 LEU A C 1
ATOM 780 O O . LEU A 1 95 ? 0.777 6.381 -6.781 1.00 88.44 95 LEU A O 1
ATOM 784 N N . LEU A 1 96 ? 0.134 7.138 -4.771 1.00 89.56 96 LEU A N 1
ATOM 785 C CA . LEU A 1 96 ? -0.260 8.462 -5.266 1.00 89.56 96 LEU A CA 1
ATOM 786 C C . LEU A 1 96 ? 0.936 9.240 -5.825 1.00 89.56 96 LEU A C 1
ATOM 788 O O . LEU A 1 96 ? 0.818 9.870 -6.874 1.00 89.56 96 LEU A O 1
ATOM 792 N N . ARG A 1 97 ? 2.091 9.187 -5.151 1.00 89.25 97 ARG A N 1
ATOM 793 C CA . ARG A 1 97 ? 3.324 9.830 -5.622 1.00 89.25 97 ARG A CA 1
ATOM 794 C C . ARG A 1 97 ? 3.685 9.351 -7.022 1.00 89.25 97 ARG A C 1
ATOM 796 O O . ARG A 1 97 ? 3.949 10.185 -7.882 1.00 89.25 97 ARG A O 1
ATOM 803 N N . ASP A 1 98 ? 3.697 8.044 -7.243 1.00 82.75 98 ASP A N 1
AT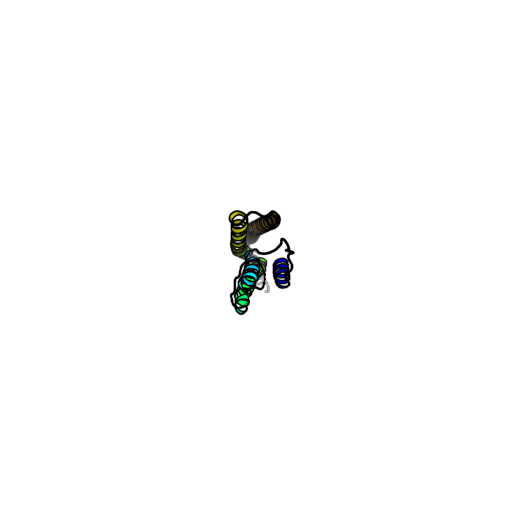OM 804 C CA . ASP A 1 98 ? 4.102 7.489 -8.531 1.00 82.75 98 ASP A CA 1
ATOM 805 C C . ASP A 1 98 ? 3.016 7.724 -9.597 1.00 82.75 98 ASP A C 1
ATOM 807 O O . ASP A 1 98 ? 3.340 8.115 -10.718 1.00 82.75 98 ASP A O 1
ATOM 811 N N . SER A 1 99 ? 1.733 7.647 -9.216 1.00 83.44 99 SER A N 1
ATOM 812 C CA . SER A 1 99 ? 0.592 7.917 -10.109 1.00 83.44 99 SER A CA 1
ATOM 813 C C . SER A 1 99 ? 0.547 9.359 -10.626 1.00 83.44 99 SER A C 1
ATOM 815 O O . SER A 1 99 ? 0.212 9.599 -11.784 1.00 83.44 99 SER A O 1
ATOM 817 N N . PHE A 1 100 ? 0.864 10.342 -9.778 1.00 81.94 100 PHE A N 1
ATOM 818 C CA . PHE A 1 100 ? 0.819 11.764 -10.147 1.00 81.94 100 PHE A CA 1
ATOM 819 C C . PHE A 1 100 ? 2.185 12.341 -10.544 1.00 81.94 100 PHE A C 1
ATOM 821 O O . PHE A 1 100 ? 2.234 13.385 -11.191 1.00 81.94 100 PHE A O 1
ATOM 828 N N . GLY A 1 101 ? 3.289 11.688 -10.172 1.00 76.69 101 GLY A N 1
ATOM 829 C CA . GLY A 1 101 ? 4.653 12.141 -10.454 1.00 76.69 101 GLY A CA 1
ATOM 830 C C . GLY A 1 101 ? 5.286 11.537 -11.712 1.00 76.69 101 GLY A C 1
ATOM 831 O O . GLY A 1 101 ? 6.169 12.168 -12.286 1.00 76.69 101 GLY A O 1
ATOM 832 N N . GLY A 1 102 ? 4.855 10.344 -12.143 1.00 65.88 102 GLY A N 1
ATOM 833 C CA . GLY A 1 102 ? 5.459 9.595 -13.259 1.00 65.88 102 GLY A CA 1
ATOM 834 C C . GLY A 1 102 ? 4.693 9.633 -14.586 1.00 65.88 102 GLY A C 1
ATOM 835 O O . GLY A 1 102 ? 5.184 9.109 -15.582 1.00 65.88 102 GLY A O 1
ATOM 836 N N . GLY A 1 103 ? 3.515 10.261 -14.614 1.00 66.44 103 GLY A N 1
ATOM 837 C CA . GLY A 1 103 ? 2.571 10.195 -15.731 1.00 66.44 103 GLY A CA 1
ATOM 838 C C . GLY A 1 103 ? 1.346 9.372 -15.341 1.00 66.44 103 GLY A C 1
ATOM 839 O O . GLY A 1 103 ? 1.451 8.192 -15.028 1.00 66.44 103 GLY A O 1
ATOM 840 N N . PHE A 1 104 ? 0.186 10.024 -15.323 1.00 72.62 104 PHE A N 1
ATOM 841 C CA . PHE A 1 104 ? -1.062 9.413 -14.882 1.00 72.62 104 PHE A CA 1
ATOM 842 C C . PHE A 1 104 ? -1.579 8.405 -15.914 1.00 72.62 104 PHE A C 1
ATOM 844 O O . PHE A 1 104 ? -1.832 8.769 -17.064 1.00 72.62 104 PHE A O 1
ATOM 851 N N . ASP A 1 105 ? -1.787 7.162 -15.481 1.00 71.94 105 ASP A N 1
ATOM 852 C CA . ASP A 1 105 ? -2.426 6.106 -16.264 1.00 71.94 105 ASP A CA 1
ATOM 853 C C . ASP A 1 105 ? -3.817 5.793 -15.687 1.00 71.94 105 ASP A C 1
ATOM 855 O O . ASP A 1 105 ? -3.989 5.595 -14.482 1.00 71.94 105 ASP A O 1
ATOM 859 N N . PHE A 1 106 ? -4.826 5.716 -16.558 1.00 74.56 106 PHE A N 1
ATOM 860 C CA . PHE A 1 106 ? -6.185 5.324 -16.185 1.00 74.56 106 PHE A CA 1
ATOM 861 C C . PHE A 1 106 ? -6.249 3.933 -15.541 1.00 74.56 106 PHE A C 1
ATOM 863 O O . PHE A 1 106 ? -7.162 3.684 -14.750 1.00 74.56 106 PHE A O 1
ATOM 870 N N . SER A 1 107 ? -5.280 3.053 -15.817 1.00 73.00 107 SER A N 1
ATOM 871 C CA . SER A 1 107 ? -5.158 1.754 -15.144 1.00 73.00 107 SER A CA 1
ATOM 872 C C . SER A 1 107 ? -5.003 1.885 -13.617 1.00 73.00 107 SER A C 1
ATOM 874 O O . SER A 1 107 ? -5.481 1.024 -12.878 1.00 73.00 107 SER A O 1
ATOM 876 N N . MET A 1 108 ? -4.454 3.005 -13.125 1.00 76.62 108 MET A N 1
ATOM 877 C CA . MET A 1 108 ? -4.219 3.273 -11.698 1.00 76.62 108 MET A CA 1
ATOM 878 C C . MET A 1 108 ? -5.457 3.795 -10.957 1.00 76.62 108 MET A C 1
ATOM 880 O O . MET A 1 108 ? -5.505 3.751 -9.728 1.00 76.62 108 MET A O 1
ATOM 884 N N . VAL A 1 109 ? -6.484 4.279 -11.668 1.00 84.25 109 VAL A N 1
ATOM 885 C CA . VAL A 1 109 ? -7.701 4.842 -11.044 1.00 84.25 109 VAL A CA 1
ATOM 886 C C . VAL A 1 109 ? -8.368 3.827 -10.127 1.00 84.25 109 VAL A C 1
ATOM 888 O O . VAL A 1 109 ? -8.788 4.162 -9.018 1.00 84.25 109 VAL A O 1
ATOM 891 N N . MET A 1 110 ? -8.458 2.580 -10.587 1.00 82.19 110 MET A N 1
ATOM 892 C CA . MET A 1 110 ? -9.089 1.523 -9.810 1.00 82.19 110 MET A CA 1
ATOM 893 C C . MET A 1 110 ? -8.249 1.155 -8.580 1.00 82.19 110 MET A C 1
ATOM 895 O O . MET A 1 110 ? -8.807 0.984 -7.497 1.00 82.19 110 MET A O 1
ATOM 899 N N . ASP A 1 111 ? -6.920 1.124 -8.709 1.00 83.31 111 ASP A N 1
ATOM 900 C CA . ASP A 1 111 ? -6.008 0.886 -7.584 1.00 83.31 111 ASP A CA 1
ATOM 901 C C . ASP A 1 111 ? -6.163 1.962 -6.503 1.00 83.31 111 ASP A C 1
ATOM 903 O O . ASP A 1 111 ? -6.289 1.642 -5.317 1.00 83.31 111 ASP A O 1
ATOM 907 N N . ILE A 1 112 ? -6.234 3.234 -6.906 1.00 87.88 112 ILE A N 1
ATOM 908 C CA . ILE A 1 112 ? -6.460 4.367 -5.998 1.00 87.88 112 ILE A CA 1
ATOM 909 C C . ILE A 1 112 ? -7.819 4.238 -5.300 1.00 87.88 112 ILE A C 1
ATOM 911 O O . ILE A 1 112 ? -7.908 4.421 -4.082 1.00 87.88 112 ILE A O 1
ATOM 915 N N . ALA A 1 113 ? -8.876 3.893 -6.041 1.00 89.38 113 ALA A N 1
ATOM 916 C CA . ALA A 1 113 ? -10.213 3.711 -5.480 1.00 89.38 113 ALA A CA 1
ATOM 917 C C . ALA A 1 113 ? -10.243 2.594 -4.422 1.00 89.38 113 ALA A C 1
ATOM 919 O O . ALA A 1 113 ? -10.822 2.774 -3.346 1.00 89.38 113 ALA A O 1
ATOM 920 N N . PHE A 1 114 ? -9.571 1.467 -4.676 1.00 86.88 114 PHE A N 1
ATOM 921 C CA . PHE A 1 114 ? -9.468 0.380 -3.703 1.00 86.88 114 PHE A CA 1
ATOM 922 C C . PHE A 1 114 ? -8.647 0.761 -2.472 1.00 86.88 114 PHE A C 1
ATOM 924 O O . PHE A 1 114 ? -9.053 0.434 -1.355 1.00 86.88 114 PHE A O 1
ATOM 931 N N . HIS A 1 115 ? -7.543 1.494 -2.631 1.00 90.44 115 HIS A N 1
ATOM 932 C CA . HIS A 1 115 ? -6.778 1.989 -1.482 1.00 90.44 115 HIS A CA 1
ATOM 933 C C . HIS A 1 115 ? -7.621 2.938 -0.623 1.00 90.44 115 HIS A C 1
ATOM 935 O O . HIS A 1 115 ? -7.676 2.782 0.598 1.00 90.44 115 HIS A O 1
ATOM 941 N N . ALA A 1 116 ? -8.367 3.856 -1.242 1.00 90.88 116 ALA A N 1
ATOM 942 C CA . ALA A 1 116 ? -9.295 4.724 -0.520 1.00 90.88 116 ALA A CA 1
ATOM 943 C C . ALA A 1 116 ? -10.360 3.914 0.242 1.00 90.88 116 ALA A C 1
ATOM 945 O O . ALA A 1 116 ? -10.612 4.169 1.422 1.00 90.88 116 ALA A O 1
ATOM 946 N N . TRP A 1 117 ? -10.941 2.890 -0.389 1.00 91.81 117 TRP A N 1
ATOM 947 C CA . TRP A 1 117 ? -11.921 2.007 0.248 1.00 91.81 117 TRP A CA 1
ATOM 948 C C . TRP A 1 117 ? -11.355 1.261 1.466 1.00 91.81 117 TRP A C 1
ATOM 950 O O . TRP A 1 117 ? -11.994 1.201 2.523 1.00 91.81 117 TRP A O 1
ATOM 960 N N . VAL A 1 118 ? -10.149 0.700 1.349 1.00 89.94 118 VAL A N 1
ATOM 961 C CA . VAL A 1 118 ? -9.492 -0.017 2.453 1.00 89.94 118 VAL A CA 1
ATOM 962 C C . VAL A 1 118 ? -9.127 0.941 3.588 1.00 89.94 118 VAL A C 1
ATOM 964 O O . VAL A 1 118 ? -9.370 0.607 4.749 1.00 89.94 118 VAL A O 1
ATOM 967 N N . LEU A 1 119 ? -8.636 2.149 3.284 1.00 92.19 119 LEU A N 1
ATOM 968 C CA . LEU A 1 119 ? -8.379 3.188 4.289 1.00 92.19 119 LEU A CA 1
ATOM 969 C C . LEU A 1 119 ? -9.644 3.530 5.080 1.00 92.19 119 LEU A C 1
ATOM 971 O O . LEU A 1 119 ? -9.622 3.515 6.312 1.00 92.19 119 LEU A O 1
ATOM 975 N N . LEU A 1 120 ? -10.761 3.772 4.391 1.00 93.25 120 LEU A N 1
ATOM 976 C CA . LEU A 1 120 ? -12.049 4.040 5.037 1.00 93.25 120 LEU A CA 1
ATOM 977 C C . LEU A 1 120 ? -12.494 2.866 5.914 1.00 93.25 120 LEU A C 1
ATOM 979 O O . LE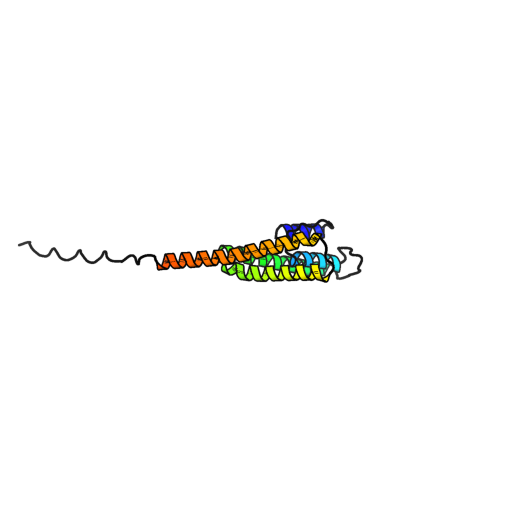U A 1 120 ? -12.915 3.066 7.053 1.00 93.25 120 LEU A O 1
ATOM 983 N N . SER A 1 121 ? -12.343 1.636 5.422 1.00 89.44 121 SER A N 1
ATOM 984 C CA . SER A 1 121 ? -12.687 0.421 6.168 1.00 89.44 121 SER A CA 1
ATOM 985 C C . SER A 1 121 ? -11.869 0.283 7.458 1.00 89.44 121 SER A C 1
ATOM 987 O O . SER A 1 121 ? -12.422 -0.049 8.508 1.00 89.44 121 SER A O 1
ATOM 989 N N . LEU A 1 122 ? -10.566 0.581 7.411 1.00 89.44 122 LEU A N 1
ATOM 990 C CA . LEU A 1 122 ? -9.688 0.565 8.586 1.00 89.44 122 LEU A CA 1
ATOM 991 C C . LEU A 1 122 ? -10.073 1.648 9.599 1.00 89.44 122 LEU A C 1
ATOM 993 O O . LEU A 1 122 ? -10.157 1.364 10.795 1.00 89.44 122 LEU A O 1
ATOM 997 N N . VAL A 1 123 ? -10.376 2.863 9.131 1.00 92.50 123 VAL A N 1
ATOM 998 C CA . VAL A 1 123 ? -10.861 3.959 9.986 1.00 92.50 123 VAL A CA 1
ATOM 999 C C . VAL A 1 123 ? -12.166 3.567 10.682 1.00 92.50 123 VAL A C 1
ATOM 1001 O O . VAL A 1 123 ? -12.273 3.694 11.905 1.00 92.50 123 VAL A O 1
ATOM 1004 N N . PHE A 1 124 ? -13.140 3.022 9.948 1.00 91.00 124 PHE A N 1
ATOM 1005 C CA . PHE A 1 124 ? -14.385 2.534 10.545 1.00 91.00 124 PHE A CA 1
ATOM 1006 C C . PHE A 1 124 ? -14.151 1.386 11.528 1.00 91.00 124 PHE A C 1
ATOM 1008 O O . PHE A 1 124 ? -14.777 1.363 12.588 1.00 91.00 124 PHE A O 1
ATOM 1015 N N . GLY A 1 125 ? -13.219 0.477 11.234 1.00 87.75 125 GLY A N 1
ATOM 1016 C CA . GLY A 1 125 ? -12.815 -0.589 12.150 1.00 87.75 125 GLY A CA 1
ATOM 1017 C C . GLY A 1 125 ? -12.297 -0.054 13.489 1.00 87.75 125 GLY A C 1
ATOM 1018 O O . GLY A 1 125 ? -12.712 -0.533 14.543 1.00 87.75 125 GLY A O 1
ATOM 1019 N N . ILE A 1 126 ? -11.457 0.987 13.467 1.00 90.25 126 ILE A N 1
ATOM 1020 C CA . ILE A 1 126 ? -10.934 1.636 14.683 1.00 90.25 126 ILE A CA 1
ATOM 1021 C C . ILE A 1 126 ? -12.056 2.328 15.463 1.00 90.25 126 ILE A C 1
ATOM 1023 O O . ILE A 1 126 ? -12.157 2.153 16.679 1.00 90.25 126 ILE A O 1
ATOM 1027 N N . ILE A 1 127 ? -12.913 3.094 14.779 1.00 90.81 127 ILE A N 1
ATOM 1028 C CA . ILE A 1 127 ? -14.031 3.814 15.410 1.00 90.81 127 ILE A CA 1
ATOM 1029 C C . ILE A 1 127 ? -14.978 2.826 16.091 1.00 90.81 127 ILE A C 1
ATOM 1031 O O . ILE A 1 127 ? -15.323 3.001 17.261 1.00 90.81 127 ILE A O 1
ATOM 1035 N N . ASN A 1 128 ? -15.384 1.777 15.378 1.00 89.94 128 ASN A N 1
ATOM 1036 C CA . ASN A 1 128 ? -16.304 0.776 15.901 1.00 89.94 128 ASN A CA 1
ATOM 1037 C C . ASN A 1 128 ? -15.659 -0.037 17.028 1.00 89.94 128 ASN A C 1
ATOM 1039 O O . ASN A 1 128 ? -16.292 -0.229 18.061 1.00 89.94 128 ASN A O 1
ATOM 1043 N N . GLY A 1 129 ? -14.386 -0.422 16.894 1.00 87.19 129 GLY A N 1
ATOM 1044 C CA . GLY A 1 129 ? -13.639 -1.090 17.963 1.00 87.19 129 GLY A CA 1
ATOM 1045 C C . GLY A 1 129 ? -13.545 -0.247 19.238 1.00 87.19 129 GLY A C 1
ATOM 1046 O O . GLY A 1 129 ? -13.769 -0.753 20.337 1.00 87.19 129 GLY A O 1
ATOM 1047 N N . SER A 1 130 ? -13.309 1.062 19.103 1.00 87.69 130 SER A N 1
ATOM 1048 C CA . SER A 1 130 ? -13.303 1.981 20.245 1.00 87.69 130 SER A CA 1
ATOM 1049 C C . SER A 1 130 ? -14.683 2.127 20.886 1.00 87.69 130 SER A C 1
ATOM 1051 O O . SER A 1 130 ? -14.777 2.124 22.113 1.00 87.69 130 SER A O 1
ATOM 1053 N N . LYS A 1 131 ? -15.750 2.239 20.085 1.00 90.12 131 LYS A N 1
ATOM 1054 C CA . LYS A 1 131 ? -17.129 2.305 20.593 1.00 90.12 131 LYS A CA 1
ATOM 1055 C C . LYS A 1 131 ? -17.502 1.038 21.361 1.00 90.12 131 LYS A C 1
ATOM 1057 O O . LYS A 1 131 ? -18.018 1.147 22.466 1.00 90.12 131 LYS A O 1
ATOM 1062 N N . LEU A 1 132 ? -17.186 -0.138 20.817 1.00 88.94 132 LEU A N 1
ATOM 1063 C CA . LEU A 1 132 ? -17.451 -1.427 21.462 1.00 88.94 132 LEU A CA 1
ATOM 1064 C C . LEU A 1 132 ? -16.710 -1.565 22.796 1.00 88.94 132 LEU A C 1
ATOM 1066 O O . LEU A 1 132 ? -17.311 -1.990 23.777 1.00 88.94 132 LEU A O 1
ATOM 1070 N N . LYS A 1 133 ? -15.442 -1.138 22.867 1.00 86.88 133 LYS A N 1
ATOM 1071 C CA . LYS A 1 133 ? -14.692 -1.128 24.132 1.00 86.88 133 LYS A CA 1
ATOM 1072 C C . LYS A 1 133 ? -15.353 -0.230 25.182 1.00 86.88 133 LYS A C 1
ATOM 1074 O O . LYS A 1 133 ? -15.545 -0.668 26.307 1.00 86.88 133 LYS A O 1
ATOM 1079 N N . LYS A 1 134 ? -15.738 0.994 24.806 1.00 88.31 134 LYS A N 1
ATOM 1080 C CA . LYS A 1 134 ? -16.412 1.929 25.723 1.00 88.31 134 LYS A CA 1
ATOM 1081 C C . LYS A 1 134 ? -17.754 1.390 26.226 1.00 88.31 134 LYS A C 1
ATOM 1083 O O . LYS A 1 134 ? -18.087 1.600 27.384 1.00 88.31 134 LYS A O 1
ATOM 1088 N N . LEU A 1 135 ? -18.514 0.708 25.365 1.00 89.31 135 LEU A N 1
ATOM 1089 C CA . LEU A 1 135 ? -19.773 0.065 25.750 1.00 89.31 135 LEU A CA 1
ATOM 1090 C C . LEU A 1 135 ? -19.540 -1.068 26.756 1.00 89.31 135 LEU A C 1
ATOM 1092 O O . LEU A 1 135 ? -20.203 -1.094 27.786 1.00 89.31 135 LEU A O 1
ATOM 1096 N N . ALA A 1 136 ? -18.560 -1.939 26.503 1.00 86.25 136 ALA A N 1
ATOM 1097 C CA . ALA A 1 136 ? -18.210 -3.024 27.421 1.00 86.25 136 ALA A CA 1
ATOM 1098 C C . ALA A 1 136 ? -17.724 -2.504 28.789 1.00 86.25 136 ALA A C 1
ATOM 1100 O O . ALA A 1 136 ? -18.083 -3.048 29.832 1.00 86.25 136 ALA A O 1
ATOM 1101 N N . GLU A 1 137 ? -16.935 -1.426 28.804 1.00 87.81 137 GLU A N 1
ATOM 1102 C CA . GLU A 1 137 ? -16.496 -0.765 30.041 1.00 87.81 137 GLU A CA 1
ATOM 1103 C C . GLU A 1 137 ? -17.671 -0.150 30.816 1.00 87.81 137 GLU A C 1
ATOM 1105 O O . GLU A 1 137 ? -17.726 -0.276 32.038 1.00 87.81 137 GLU A O 1
ATOM 1110 N N . ALA A 1 138 ? -18.630 0.470 30.121 1.00 87.31 138 ALA A N 1
ATOM 1111 C CA . ALA A 1 138 ? -19.827 1.034 30.740 1.00 87.31 138 ALA A CA 1
ATOM 1112 C C . ALA A 1 138 ? -20.748 -0.048 31.327 1.00 87.31 138 ALA A C 1
ATOM 1114 O O . ALA A 1 138 ? -21.268 0.134 32.423 1.00 87.31 138 ALA A O 1
ATOM 1115 N N . GLU A 1 139 ? -20.916 -1.180 30.638 1.00 83.56 139 GLU A N 1
ATOM 1116 C CA . GLU A 1 139 ? -21.678 -2.334 31.136 1.00 83.56 139 GLU A CA 1
ATOM 1117 C C . GLU A 1 139 ? -21.016 -2.949 32.375 1.00 83.56 139 GLU A C 1
ATOM 1119 O O . GLU A 1 139 ? -21.681 -3.192 33.377 1.00 83.56 139 GLU A O 1
ATOM 1124 N N . THR A 1 140 ? -19.689 -3.103 32.355 1.00 84.19 140 THR A N 1
ATOM 1125 C CA . THR A 1 140 ? -18.927 -3.621 33.504 1.00 84.19 140 THR A CA 1
ATOM 1126 C C . THR A 1 140 ? -18.992 -2.675 34.709 1.00 84.19 140 THR A C 1
ATOM 1128 O O . THR A 1 140 ? -19.054 -3.133 35.844 1.00 84.19 140 THR A O 1
ATOM 1131 N N . ALA A 1 141 ? -19.000 -1.355 34.486 1.00 81.00 141 ALA A N 1
ATOM 1132 C CA . ALA A 1 141 ? -19.124 -0.356 35.551 1.00 81.00 141 ALA A CA 1
ATOM 1133 C C . ALA A 1 141 ? -20.558 -0.209 36.096 1.00 81.00 141 ALA A C 1
ATOM 1135 O O . ALA A 1 141 ? -20.735 0.230 37.231 1.00 81.00 141 ALA A O 1
ATOM 1136 N N . ALA A 1 142 ? -21.570 -0.539 35.288 1.00 77.38 142 ALA A N 1
ATOM 1137 C CA . ALA A 1 142 ? -22.983 -0.506 35.663 1.00 77.38 142 ALA A CA 1
ATOM 1138 C C . ALA A 1 142 ? -23.489 -1.836 36.247 1.00 77.38 142 ALA A C 1
ATOM 1140 O O . ALA A 1 142 ? -24.597 -1.869 36.786 1.00 77.38 142 ALA A O 1
ATOM 1141 N N . ALA A 1 143 ? -22.705 -2.916 36.150 1.00 66.50 143 ALA A N 1
ATOM 1142 C CA . ALA A 1 143 ? -23.006 -4.175 36.814 1.00 66.50 143 ALA A CA 1
ATOM 1143 C C . ALA A 1 143 ? -23.139 -3.916 38.328 1.00 66.50 143 ALA A C 1
ATOM 1145 O O . ALA A 1 143 ? -22.211 -3.362 38.929 1.00 66.50 143 ALA A O 1
ATOM 1146 N N . PRO A 1 144 ? -24.278 -4.265 38.957 1.00 57.31 144 PRO A N 1
ATOM 1147 C CA . PRO A 1 144 ? -24.427 -4.129 40.396 1.00 57.31 144 PRO A CA 1
ATOM 1148 C C . PRO A 1 144 ? -23.288 -4.888 41.070 1.00 57.31 144 PRO A C 1
ATOM 1150 O O . PRO A 1 144 ? -22.987 -6.016 40.681 1.00 57.31 144 PRO A O 1
ATOM 1153 N N . ILE A 1 145 ? -22.673 -4.285 42.089 1.00 58.41 145 ILE A N 1
ATOM 1154 C CA . ILE A 1 145 ? -21.939 -5.057 43.088 1.00 58.41 145 ILE A CA 1
ATOM 1155 C C . ILE A 1 145 ? -22.970 -6.065 43.589 1.00 58.41 145 ILE A C 1
ATOM 1157 O O . ILE A 1 145 ? -23.914 -5.661 44.271 1.00 58.41 145 ILE A O 1
ATOM 1161 N N . GLU A 1 146 ? -22.863 -7.330 43.173 1.00 53.97 146 GLU A N 1
ATOM 1162 C CA . GLU A 1 146 ? -23.613 -8.409 43.798 1.00 53.97 146 GLU A CA 1
ATOM 1163 C C . GLU A 1 146 ? -23.247 -8.317 45.270 1.00 53.97 146 GLU A C 1
ATOM 1165 O O . GLU A 1 146 ? -22.114 -8.556 45.692 1.00 53.97 146 GLU A O 1
ATOM 1170 N N . THR A 1 147 ? -24.188 -7.769 46.023 1.00 44.12 147 THR A N 1
ATOM 1171 C CA . THR A 1 147 ? -24.065 -7.589 47.444 1.00 44.12 147 THR A CA 1
ATOM 1172 C C . THR A 1 147 ? -23.954 -8.994 48.007 1.00 44.12 147 THR A C 1
ATOM 1174 O O . THR A 1 147 ? -24.903 -9.770 47.994 1.00 44.12 147 THR A O 1
ATOM 1177 N N . THR A 1 148 ? -22.759 -9.349 48.470 1.00 46.38 148 THR A N 1
ATOM 1178 C CA . THR A 1 148 ? -22.580 -10.365 49.501 1.00 46.38 148 THR A CA 1
ATOM 1179 C C . THR A 1 148 ? -23.336 -9.877 50.738 1.00 46.38 148 THR A C 1
ATOM 1181 O O . THR A 1 148 ? -22.755 -9.283 51.642 1.00 46.38 148 THR A O 1
ATOM 1184 N N . ALA A 1 149 ? -24.656 -10.027 50.720 1.00 48.06 149 ALA A N 1
ATOM 1185 C CA . ALA A 1 149 ? -25.575 -9.772 51.818 1.00 48.06 149 ALA A CA 1
ATOM 1186 C C . ALA A 1 149 ? -26.554 -10.946 51.931 1.00 48.06 149 ALA A C 1
ATOM 1188 O O . ALA A 1 149 ? -27.757 -10.763 52.041 1.00 48.06 149 ALA A O 1
ATOM 1189 N N . GLU A 1 150 ? -26.013 -12.160 51.926 1.00 47.19 150 GLU A N 1
ATOM 1190 C CA . GLU A 1 150 ? -26.664 -13.344 52.486 1.00 47.19 150 GLU A CA 1
ATOM 1191 C C . GLU A 1 150 ? -25.625 -14.105 53.322 1.00 47.19 150 GLU A C 1
ATOM 1193 O O . GLU A 1 150 ? -25.194 -15.188 52.958 1.00 47.19 150 GLU A O 1
ATOM 1198 N N . ASP A 1 151 ? -25.148 -13.497 54.415 1.00 44.78 151 ASP A N 1
ATOM 1199 C CA . ASP A 1 151 ? -24.608 -14.252 55.563 1.00 44.78 151 ASP A CA 1
ATOM 1200 C C . ASP A 1 151 ? -24.602 -13.401 56.848 1.00 44.78 151 ASP A C 1
ATOM 1202 O O . ASP A 1 151 ? -23.584 -13.218 57.506 1.00 44.78 151 ASP A O 1
ATOM 1206 N N . VAL A 1 152 ? -25.735 -12.7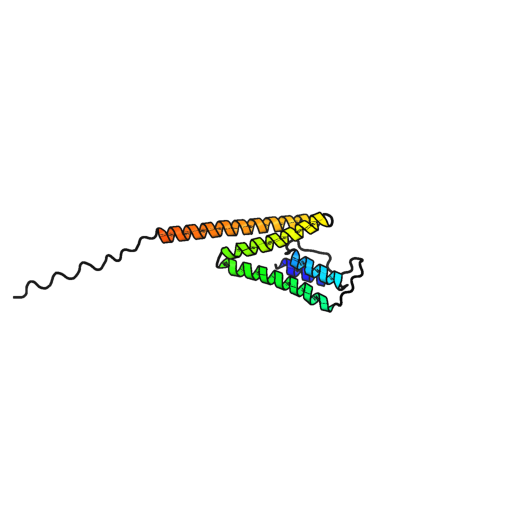84 57.195 1.00 49.06 152 VAL A N 1
ATOM 1207 C CA . VAL A 1 152 ? -25.965 -12.278 58.560 1.00 49.06 152 VAL A CA 1
ATOM 1208 C C . VAL A 1 152 ? -27.454 -12.411 58.864 1.00 49.06 152 VAL A C 1
ATOM 1210 O O . VAL A 1 152 ? -28.172 -11.427 58.785 1.00 49.06 152 VAL A O 1
ATOM 1213 N N . THR A 1 153 ? -27.959 -13.620 59.123 1.00 45.00 153 THR A N 1
ATOM 1214 C CA . THR A 1 153 ? -29.202 -13.859 59.905 1.00 45.00 153 THR A CA 1
ATOM 1215 C C . THR A 1 153 ? -29.497 -15.356 60.076 1.00 45.00 153 THR A C 1
ATOM 1217 O O . THR A 1 153 ? -30.614 -15.798 59.865 1.00 45.00 153 THR A O 1
ATOM 1220 N N . GLU A 1 154 ? -28.538 -16.171 60.525 1.00 45.62 154 GLU A N 1
ATOM 1221 C CA . GLU A 1 154 ? -28.913 -17.487 61.078 1.00 45.62 154 GLU A CA 1
ATOM 1222 C C . GLU A 1 154 ? -27.920 -17.987 62.130 1.00 45.62 154 GLU A C 1
ATOM 1224 O O . GLU A 1 154 ? -27.255 -19.006 61.974 1.00 45.62 154 GLU A O 1
ATOM 1229 N N . LYS A 1 155 ? -27.771 -17.243 63.234 1.00 42.16 155 LYS A N 1
ATOM 1230 C CA . LYS A 1 155 ? -27.187 -17.819 64.455 1.00 42.16 155 LYS A CA 1
ATOM 1231 C C . LYS A 1 155 ? -27.545 -17.028 65.707 1.00 42.16 155 LYS A C 1
ATOM 1233 O O . LYS A 1 155 ? -26.667 -16.463 66.341 1.00 42.16 155 LYS A O 1
ATOM 1238 N N . ASN A 1 156 ? -28.829 -16.939 66.040 1.00 48.34 156 ASN A N 1
ATOM 1239 C CA . ASN A 1 156 ? -29.285 -16.469 67.354 1.00 48.34 156 ASN A CA 1
ATOM 1240 C C . ASN A 1 156 ? -30.711 -16.963 67.637 1.00 48.34 156 ASN A C 1
ATOM 1242 O O . ASN A 1 156 ? -31.607 -16.154 67.828 1.00 48.34 156 ASN A O 1
ATOM 1246 N N . ASP A 1 157 ? -30.931 -18.275 67.652 1.00 50.81 157 ASP A N 1
ATOM 1247 C CA . ASP A 1 157 ? -32.004 -18.851 68.469 1.00 50.81 157 ASP A CA 1
ATOM 1248 C C . ASP A 1 157 ? -31.768 -20.356 68.588 1.00 50.81 157 ASP A C 1
ATOM 1250 O O . ASP A 1 157 ? -31.961 -21.058 67.612 1.00 50.81 157 ASP A O 1
ATOM 1254 N N . ASP A 1 158 ? -31.222 -20.822 69.715 1.00 51.78 158 ASP A N 1
ATOM 1255 C CA . ASP A 1 158 ? -31.211 -22.255 70.093 1.00 51.78 158 ASP A CA 1
ATOM 1256 C C . ASP A 1 158 ? -30.726 -22.503 71.542 1.00 51.78 158 ASP A C 1
ATOM 1258 O O . ASP A 1 158 ? -30.452 -23.636 71.941 1.00 51.78 158 ASP A O 1
ATOM 1262 N N . SER A 1 159 ? -30.616 -21.469 72.389 1.00 54.34 159 SER A N 1
ATOM 1263 C CA . SER A 1 159 ? -30.179 -21.624 73.789 1.00 54.34 159 SER A CA 1
ATOM 1264 C C . SER A 1 159 ? -31.260 -21.343 74.833 1.00 54.34 159 SER A C 1
ATOM 1266 O O . SER A 1 159 ? -30.940 -21.142 76.006 1.00 54.34 159 SER A O 1
ATOM 1268 N N . VAL A 1 160 ? -32.542 -21.386 74.462 1.00 55.31 160 VAL A N 1
ATOM 1269 C CA . VAL A 1 160 ? -33.636 -21.246 75.431 1.00 55.31 160 VAL A CA 1
ATOM 1270 C C . VAL A 1 160 ? -34.598 -22.428 75.298 1.00 55.31 160 VAL A C 1
ATOM 1272 O O . VAL A 1 160 ? -35.209 -22.629 74.259 1.00 55.31 160 VAL A O 1
ATOM 1275 N N . PHE A 1 161 ? -34.729 -23.179 76.397 1.00 51.34 161 PHE A N 1
ATOM 1276 C CA . PHE A 1 161 ? -35.626 -24.319 76.647 1.00 51.34 161 PHE A CA 1
ATOM 1277 C C . PHE A 1 161 ? -35.155 -25.729 76.258 1.00 51.34 161 PHE A C 1
ATOM 1279 O O . PHE A 1 161 ? -35.698 -26.357 75.356 1.00 51.34 161 PHE A O 1
ATOM 1286 N N . LYS A 1 162 ? -34.303 -26.311 77.115 1.00 45.69 162 LYS A N 1
ATOM 1287 C CA . LYS A 1 162 ? -34.612 -27.609 77.750 1.00 45.69 162 LYS A CA 1
ATOM 1288 C C . LYS A 1 162 ? -34.208 -27.573 79.228 1.00 45.69 162 LYS A C 1
ATOM 1290 O O . LYS A 1 162 ? -33.027 -27.673 79.551 1.00 45.69 162 LYS A O 1
ATOM 1295 N N . GLY A 1 163 ? -35.206 -27.368 80.086 1.00 42.28 163 GLY A N 1
ATOM 1296 C CA . GLY A 1 163 ? -35.210 -27.775 81.493 1.00 42.28 163 GLY A CA 1
ATOM 1297 C C . GLY A 1 163 ? -36.058 -29.028 81.649 1.00 42.28 163 GLY A C 1
ATOM 1298 O O . GLY A 1 163 ? -36.878 -29.280 80.734 1.00 42.28 163 GLY A O 1
#

Sequence (163 aa):
MIFTVINAFMAFVGSSSYFLFSAYLPYYSVILGLVLTGRMDVGQEYQLDEKYLVYFVGFAVLVLGLYLLFWLFSKKHYGWLIPALVFFALDTIFLLRDSFGGGFDFSMVMDIAFHAWVLLSLVFGIINGSKLKKLAEAETAAAPIETTAEDVTEKNDDSVFKG